Protein AF-A0A381WZ68-F1 (afdb_monomer_lite)

Sequence (93 aa):
KGKNRPNMFVNELRLYMEYMAEEVERVRLKLSNQTHEYFDGYKLNLLNGIEYYREQADNLVAKGRESFLSQLDTLAAEIDAMVLPAPPVLEPA

Radius of gyration: 16.35 Å; chains: 1; bounding box: 49×19×44 Å

Secondary structure (DSSP, 8-state):
--TTHHHHHHHHHHHHHHHHHHHHHHHHTTS----HHHHHHHHHHHHHHHHHHHHHGGGS-HHHHHHHHHHHHHHHHHHHH--PPPPP-----

Organism: NCBI:txid408172

pLDDT: mean 88.43, std 12.0, range [41.25, 97.25]

Foldseek 3Di:
DPPCVLVVLLVVLVVLVVVLLVQQVCVVVVNDDDFL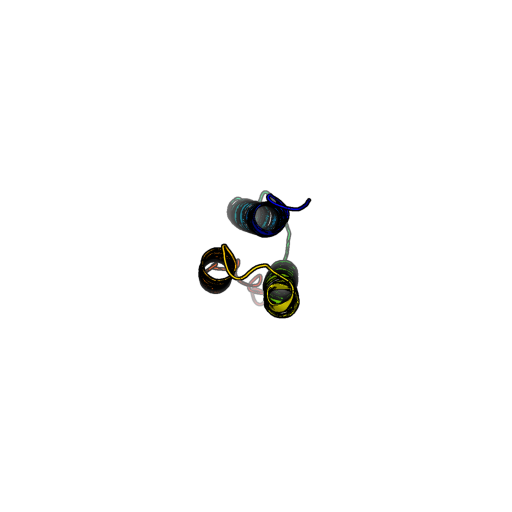VNSVVSLVVSLVSLVVVLVVLVVDDPVCSVVSNVSSVVSNVVSVPDDHDDGPPPDDD

Structure (mmCIF, N/CA/C/O backbone):
data_AF-A0A381WZ68-F1
#
_entry.id   AF-A0A381WZ68-F1
#
loop_
_atom_site.group_PDB
_atom_site.id
_atom_site.type_symbol
_atom_site.label_atom_id
_atom_site.label_alt_id
_atom_site.label_comp_id
_atom_site.label_asym_id
_atom_site.label_entity_id
_atom_site.label_seq_id
_atom_site.pdbx_PDB_ins_code
_atom_site.Cartn_x
_atom_site.Cartn_y
_atom_site.Cartn_z
_atom_site.occupancy
_atom_site.B_iso_or_equiv
_atom_site.auth_seq_id
_atom_site.auth_comp_id
_atom_site.auth_asym_id
_atom_site.auth_atom_id
_atom_site.pdbx_PDB_model_num
ATOM 1 N N . LYS A 1 1 ? 20.916 9.967 -14.863 1.00 41.25 1 LYS A N 1
ATOM 2 C CA . LYS A 1 1 ? 19.738 9.265 -15.438 1.00 41.25 1 LYS A CA 1
ATOM 3 C C . LYS A 1 1 ? 19.220 8.196 -14.462 1.00 41.25 1 LYS A C 1
ATOM 5 O O . LYS A 1 1 ? 19.899 7.200 -14.260 1.00 41.25 1 LYS A O 1
ATOM 10 N N . GLY A 1 2 ? 18.064 8.462 -13.842 1.00 53.97 2 GLY A N 1
ATOM 11 C CA . GLY A 1 2 ? 16.954 7.574 -13.424 1.00 53.97 2 GLY A CA 1
ATOM 12 C C . GLY A 1 2 ? 17.094 6.151 -12.851 1.00 53.97 2 GLY A C 1
ATOM 13 O O . GLY A 1 2 ? 16.044 5.604 -12.538 1.00 53.97 2 GLY A O 1
ATOM 14 N N . LYS A 1 3 ? 18.275 5.533 -12.692 1.00 55.31 3 LYS A N 1
ATOM 15 C CA . LYS A 1 3 ? 18.391 4.091 -12.352 1.00 55.31 3 LYS A CA 1
ATOM 16 C C . LYS A 1 3 ? 17.655 3.639 -11.074 1.00 55.31 3 LYS A C 1
ATOM 18 O O . LYS A 1 3 ? 17.303 2.473 -10.991 1.00 55.31 3 LYS A O 1
ATOM 23 N N . ASN A 1 4 ? 17.381 4.546 -10.133 1.00 69.00 4 ASN A N 1
ATOM 24 C CA . ASN A 1 4 ? 16.733 4.221 -8.856 1.00 69.00 4 ASN A CA 1
ATOM 25 C C . ASN A 1 4 ? 15.243 4.591 -8.785 1.00 69.00 4 ASN A C 1
ATOM 27 O O . ASN A 1 4 ? 14.614 4.303 -7.775 1.00 69.00 4 ASN A O 1
ATOM 31 N N . ARG A 1 5 ? 14.668 5.239 -9.811 1.00 74.19 5 ARG A N 1
ATOM 32 C CA . ARG A 1 5 ? 13.279 5.732 -9.740 1.00 74.19 5 ARG A CA 1
ATOM 33 C C . ARG A 1 5 ? 12.234 4.621 -9.558 1.00 74.19 5 ARG A C 1
ATOM 35 O O . ARG A 1 5 ? 11.414 4.783 -8.665 1.00 74.19 5 ARG A O 1
ATOM 42 N N . PRO A 1 6 ? 12.277 3.499 -10.306 1.00 78.81 6 PRO A N 1
ATOM 43 C CA . PRO A 1 6 ? 11.327 2.402 -10.100 1.00 78.81 6 PRO A CA 1
ATOM 44 C C . PRO A 1 6 ? 11.381 1.855 -8.669 1.00 78.81 6 PRO A C 1
ATOM 46 O O . PRO A 1 6 ? 10.359 1.708 -8.013 1.00 78.81 6 PRO A O 1
ATOM 49 N N . ASN A 1 7 ? 12.592 1.661 -8.142 1.00 82.8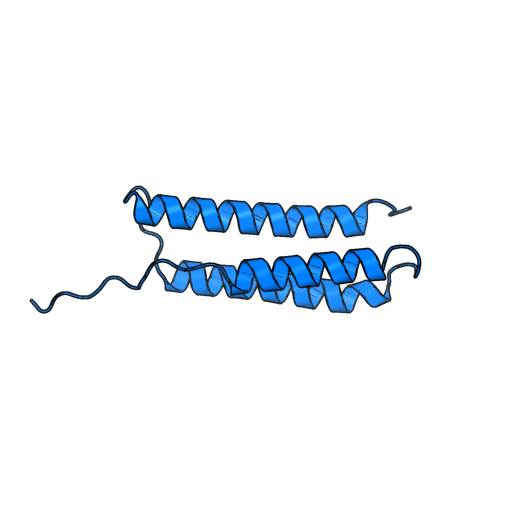1 7 ASN A N 1
ATOM 50 C CA . ASN A 1 7 ? 12.786 1.187 -6.773 1.00 82.81 7 ASN A CA 1
ATOM 51 C C . ASN A 1 7 ? 12.281 2.200 -5.736 1.00 82.81 7 ASN A C 1
ATOM 53 O O . ASN A 1 7 ? 11.731 1.806 -4.718 1.00 82.81 7 ASN A O 1
ATOM 57 N N . MET A 1 8 ? 12.447 3.500 -5.992 1.00 86.81 8 MET A N 1
ATOM 58 C CA . MET A 1 8 ? 11.948 4.554 -5.109 1.00 86.81 8 MET A CA 1
ATOM 59 C C . MET A 1 8 ? 10.418 4.528 -5.004 1.00 86.81 8 MET A C 1
ATOM 61 O O . MET A 1 8 ? 9.910 4.618 -3.895 1.00 86.81 8 MET A O 1
ATOM 65 N N . PHE A 1 9 ? 9.699 4.339 -6.117 1.00 88.00 9 PHE A N 1
ATOM 66 C CA . PHE A 1 9 ? 8.232 4.249 -6.105 1.00 88.00 9 PHE A CA 1
ATOM 67 C C . PHE A 1 9 ? 7.731 3.017 -5.349 1.00 88.00 9 PHE A C 1
ATOM 69 O O . PHE A 1 9 ? 6.848 3.126 -4.507 1.00 88.00 9 PHE A O 1
ATOM 76 N N . VAL A 1 10 ? 8.339 1.851 -5.594 1.00 91.25 10 VAL A N 1
ATOM 77 C CA . VAL A 1 10 ? 8.009 0.625 -4.846 1.00 91.25 10 VAL A CA 1
ATOM 78 C C . VAL A 1 10 ? 8.263 0.817 -3.349 1.00 91.25 10 VAL A C 1
ATOM 80 O O . VAL A 1 10 ? 7.459 0.385 -2.529 1.00 91.25 10 VAL A O 1
ATOM 83 N N . ASN A 1 11 ? 9.363 1.478 -2.980 1.00 93.44 11 ASN A N 1
ATOM 84 C CA . ASN A 1 11 ? 9.681 1.744 -1.579 1.00 93.44 11 ASN A CA 1
ATOM 85 C C . ASN A 1 11 ? 8.687 2.714 -0.923 1.00 93.44 11 ASN A C 1
ATOM 87 O O . ASN A 1 11 ? 8.364 2.535 0.244 1.00 93.44 11 ASN A O 1
ATOM 91 N N . GLU A 1 12 ? 8.199 3.716 -1.654 1.00 93.94 12 GLU A N 1
ATOM 92 C CA . GLU A 1 12 ? 7.176 4.645 -1.163 1.00 93.94 12 GLU A CA 1
ATOM 93 C C . GLU A 1 12 ? 5.840 3.929 -0.919 1.00 93.94 12 GLU A C 1
ATOM 95 O O . GLU A 1 12 ? 5.259 4.063 0.155 1.00 93.94 12 GLU A O 1
ATOM 100 N N . LEU A 1 13 ? 5.404 3.081 -1.857 1.00 95.00 13 LEU A N 1
ATOM 101 C CA . LEU A 1 13 ? 4.212 2.249 -1.671 1.00 95.00 13 LEU A CA 1
ATOM 102 C C . LEU A 1 13 ? 4.356 1.279 -0.490 1.00 95.00 13 LEU A C 1
ATOM 104 O O . LEU A 1 13 ? 3.416 1.141 0.291 1.00 95.00 13 LEU A O 1
ATOM 108 N N . ARG A 1 14 ? 5.528 0.646 -0.323 1.00 95.31 14 ARG A N 1
ATOM 109 C CA . ARG A 1 14 ? 5.814 -0.191 0.857 1.00 95.31 14 ARG A CA 1
ATOM 110 C C . ARG A 1 14 ? 5.701 0.593 2.148 1.00 95.31 14 ARG A C 1
ATOM 112 O O . ARG A 1 14 ? 5.036 0.126 3.058 1.00 95.31 14 ARG A O 1
ATOM 119 N N . LEU A 1 15 ? 6.305 1.777 2.213 1.00 96.44 15 LEU A N 1
ATOM 120 C CA . LEU A 1 15 ? 6.258 2.613 3.408 1.00 96.44 15 LEU A CA 1
ATOM 121 C C . LEU A 1 15 ? 4.811 2.945 3.797 1.00 96.44 15 LEU A C 1
ATOM 123 O O . LEU A 1 15 ? 4.449 2.878 4.969 1.00 96.44 15 LEU A O 1
ATOM 127 N N . TYR A 1 16 ? 3.969 3.280 2.819 1.00 96.56 16 TYR A N 1
ATOM 128 C CA . TYR A 1 16 ? 2.559 3.559 3.079 1.00 96.56 16 TYR A CA 1
ATOM 129 C C . TYR A 1 16 ? 1.763 2.307 3.467 1.00 96.56 16 TYR A C 1
ATOM 131 O O . TYR A 1 16 ? 0.900 2.385 4.339 1.00 96.56 16 TYR A O 1
ATOM 139 N N . MET A 1 17 ? 2.068 1.147 2.884 1.00 95.38 17 MET A N 1
ATOM 140 C CA . MET A 1 17 ? 1.485 -0.133 3.297 1.00 95.38 17 MET A CA 1
ATOM 141 C C . MET A 1 17 ? 1.888 -0.510 4.733 1.00 95.38 17 MET A C 1
ATOM 143 O O . MET A 1 17 ? 1.037 -0.924 5.517 1.00 95.38 17 MET A O 1
ATOM 147 N N . GLU A 1 18 ? 3.162 -0.344 5.092 1.00 96.25 18 GLU A N 1
ATOM 148 C CA . GLU A 1 18 ? 3.684 -0.576 6.445 1.00 96.25 18 GLU A CA 1
ATOM 149 C C . GLU A 1 18 ? 2.989 0.341 7.455 1.00 96.25 18 GLU A C 1
ATOM 151 O O . GLU A 1 18 ? 2.454 -0.139 8.454 1.00 96.25 18 GLU A O 1
ATOM 156 N N . TYR A 1 19 ? 2.887 1.638 7.147 1.00 97.00 19 TYR A N 1
ATOM 157 C CA . TYR A 1 19 ? 2.143 2.589 7.972 1.00 97.00 19 TYR A CA 1
ATOM 158 C C . TYR A 1 19 ? 0.674 2.181 8.140 1.00 97.00 19 TYR A C 1
ATOM 160 O O . TYR A 1 19 ? 0.134 2.226 9.244 1.00 97.00 19 TYR A O 1
ATOM 168 N N . MET A 1 20 ? 0.016 1.750 7.062 1.00 95.56 20 MET A N 1
ATOM 169 C CA . MET A 1 20 ? -1.366 1.281 7.130 1.00 95.56 20 MET A CA 1
ATOM 170 C C . MET A 1 20 ? -1.504 0.068 8.059 1.00 95.56 20 MET A C 1
ATOM 172 O O . MET A 1 20 ? -2.419 0.037 8.882 1.00 95.56 20 MET A O 1
ATOM 176 N N . ALA A 1 21 ? -0.589 -0.900 7.974 1.00 94.56 21 ALA A N 1
ATOM 177 C CA . ALA A 1 21 ? -0.582 -2.071 8.847 1.00 94.56 21 ALA A CA 1
ATOM 178 C C . ALA A 1 21 ? -0.375 -1.692 10.326 1.00 94.56 21 ALA A C 1
ATOM 180 O O . ALA A 1 21 ? -1.085 -2.194 11.200 1.00 94.56 21 ALA A O 1
ATOM 181 N N . GLU A 1 22 ? 0.544 -0.767 10.610 1.00 96.81 22 GLU A N 1
ATOM 182 C CA . GLU A 1 22 ? 0.758 -0.233 11.960 1.00 96.81 22 GLU A CA 1
ATOM 183 C C . GLU A 1 22 ? -0.494 0.471 12.501 1.00 96.81 22 GLU A C 1
ATOM 185 O O . GLU A 1 22 ? -0.883 0.264 13.654 1.00 96.81 22 GLU A O 1
ATOM 190 N N . GLU A 1 23 ? -1.173 1.264 11.671 1.00 96.81 23 GLU A N 1
ATOM 191 C CA . GLU A 1 23 ? -2.413 1.938 12.053 1.00 96.81 23 GLU A CA 1
ATOM 192 C C . GLU A 1 23 ? -3.547 0.943 12.350 1.00 96.81 23 GLU A C 1
ATOM 194 O O . GLU A 1 23 ? -4.297 1.147 13.312 1.00 96.81 23 GLU A O 1
ATOM 199 N N . VAL A 1 24 ? -3.650 -0.158 11.595 1.00 95.06 24 VAL A N 1
ATOM 200 C CA . VAL A 1 24 ? -4.596 -1.252 11.886 1.00 95.06 24 VAL A CA 1
ATOM 201 C C . VAL A 1 24 ? -4.313 -1.860 13.261 1.00 95.06 24 VAL A C 1
ATOM 203 O O . VAL A 1 24 ? -5.236 -2.035 14.064 1.00 95.06 24 VAL A O 1
ATOM 206 N N . GLU A 1 25 ? -3.049 -2.142 13.576 1.00 95.44 25 GLU A N 1
ATOM 207 C CA . GLU A 1 25 ? -2.665 -2.674 14.887 1.00 95.44 25 GLU A CA 1
ATOM 208 C C . GLU A 1 25 ? -2.932 -1.668 16.015 1.00 95.44 25 GLU A C 1
ATOM 210 O O . GLU A 1 25 ? -3.423 -2.042 17.084 1.00 95.44 25 GLU A O 1
ATOM 215 N N . ARG A 1 26 ? -2.736 -0.366 15.781 1.00 96.50 26 ARG A N 1
ATOM 216 C CA . ARG A 1 26 ? -3.116 0.665 16.757 1.00 96.50 26 ARG A CA 1
ATOM 217 C C . ARG A 1 26 ? -4.617 0.699 17.030 1.00 96.50 26 ARG A C 1
ATOM 219 O O . ARG A 1 26 ? -4.999 0.913 18.181 1.00 96.50 26 ARG A O 1
ATOM 226 N N . VAL A 1 27 ? -5.469 0.478 16.028 1.00 94.50 27 VAL A N 1
ATOM 227 C CA . VAL A 1 27 ? -6.921 0.337 16.249 1.00 94.50 27 VAL A CA 1
ATOM 228 C C . VAL A 1 27 ? -7.219 -0.904 17.093 1.00 94.50 27 VAL A C 1
ATOM 230 O O . VAL A 1 27 ? -7.961 -0.811 18.072 1.00 94.50 27 VAL A O 1
ATOM 233 N N . ARG A 1 28 ? -6.583 -2.046 16.799 1.00 91.06 28 ARG A N 1
ATOM 234 C CA . ARG A 1 28 ? -6.739 -3.289 17.585 1.00 91.06 28 ARG A CA 1
ATOM 235 C C . ARG A 1 28 ? -6.331 -3.118 19.048 1.00 91.06 28 ARG A C 1
ATOM 237 O O . ARG A 1 28 ? -7.011 -3.615 19.943 1.00 91.06 28 ARG A O 1
ATOM 244 N N . LEU A 1 29 ? -5.262 -2.364 19.295 1.00 94.69 29 LEU A N 1
ATOM 245 C CA . LEU A 1 29 ? -4.772 -2.025 20.632 1.00 94.69 29 LEU A CA 1
ATOM 246 C C . LEU A 1 29 ? -5.567 -0.898 21.316 1.00 94.69 29 LEU A C 1
ATOM 248 O O . LEU A 1 29 ? -5.212 -0.500 22.425 1.00 94.69 29 LEU A O 1
ATOM 252 N N . LYS A 1 30 ? -6.633 -0.378 20.687 1.00 93.44 30 LYS A N 1
ATOM 253 C CA . LYS A 1 30 ? -7.430 0.767 21.171 1.00 93.44 30 LYS A CA 1
ATOM 254 C C . LYS A 1 30 ? -6.600 2.041 21.387 1.00 93.44 30 LYS A C 1
ATOM 256 O O . LYS A 1 30 ? -6.926 2.876 22.226 1.00 93.44 30 LYS A O 1
ATOM 261 N N . LEU A 1 31 ? -5.516 2.186 20.628 1.00 95.19 31 LEU A N 1
ATOM 262 C CA . LEU A 1 31 ? -4.641 3.360 20.617 1.00 95.19 31 LEU A CA 1
ATOM 263 C C . LEU A 1 31 ? -5.018 4.352 19.512 1.00 95.19 31 LEU A C 1
ATOM 265 O O . LEU A 1 31 ? -4.489 5.462 19.493 1.00 95.19 31 LEU A O 1
ATOM 269 N N . SER A 1 32 ? -5.888 3.951 18.584 1.00 94.06 32 SER A N 1
ATOM 270 C CA . SER A 1 32 ? -6.382 4.745 17.460 1.00 94.06 32 SER A CA 1
ATOM 271 C C . SER A 1 32 ? -7.891 4.569 17.302 1.00 94.06 32 SER A C 1
ATOM 273 O O . SER A 1 32 ? -8.416 3.495 17.582 1.00 94.06 32 SER A O 1
ATOM 275 N N . ASN A 1 33 ? -8.558 5.613 16.806 1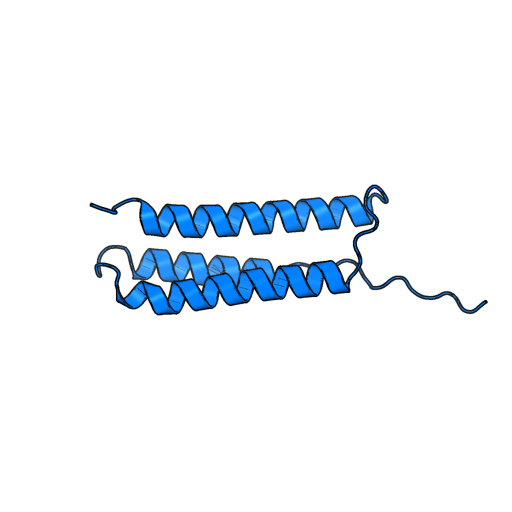.00 93.94 33 ASN A N 1
ATOM 276 C CA . ASN A 1 33 ? -10.001 5.636 16.535 1.00 93.94 33 ASN A CA 1
ATOM 277 C C . ASN A 1 33 ? -10.307 5.673 15.027 1.00 93.94 33 ASN A C 1
ATOM 279 O O . ASN A 1 33 ? -11.406 6.065 14.639 1.00 93.94 33 ASN A O 1
ATOM 283 N N . GLN A 1 34 ? -9.328 5.343 14.175 1.00 95.56 34 GLN A N 1
ATOM 284 C CA . GLN A 1 34 ? -9.553 5.287 12.731 1.00 95.56 34 GLN A CA 1
ATOM 285 C C . GLN A 1 34 ? -10.627 4.252 12.398 1.00 95.56 34 GLN A C 1
ATOM 287 O O . GLN A 1 34 ? -10.672 3.172 12.991 1.00 95.56 34 GLN A O 1
ATOM 292 N N . THR A 1 35 ? -11.503 4.603 11.462 1.00 94.06 35 THR A N 1
ATOM 293 C CA . THR A 1 35 ? -12.666 3.785 11.116 1.00 94.06 35 THR A CA 1
ATOM 294 C C . THR A 1 35 ? -12.348 2.804 9.995 1.00 94.06 35 THR A C 1
ATOM 296 O O . THR A 1 35 ? -11.327 2.916 9.319 1.00 94.06 35 THR A O 1
ATOM 299 N N . HIS A 1 36 ? -13.247 1.848 9.770 1.00 93.00 36 HIS A N 1
ATOM 300 C CA . HIS A 1 36 ? -13.156 0.935 8.634 1.00 93.00 36 HIS A CA 1
ATOM 301 C C . HIS A 1 36 ? -13.074 1.697 7.300 1.00 93.00 36 HIS A C 1
ATOM 303 O O . HIS A 1 36 ? -12.199 1.419 6.487 1.00 93.00 36 HIS A O 1
ATOM 309 N N . GLU A 1 37 ? -13.902 2.731 7.126 1.00 94.81 37 GLU A N 1
ATOM 310 C CA . GLU A 1 37 ? -13.971 3.547 5.907 1.00 94.81 37 GLU A CA 1
ATOM 311 C C . GLU A 1 37 ? -12.667 4.308 5.639 1.00 94.81 37 GLU A C 1
ATOM 313 O O . GLU A 1 37 ? -12.280 4.492 4.483 1.00 94.81 37 GLU A O 1
ATOM 318 N N . TYR A 1 38 ? -11.964 4.735 6.697 1.00 96.25 38 TYR A N 1
ATOM 319 C CA . TYR A 1 38 ? -10.628 5.315 6.562 1.00 96.25 38 TYR A CA 1
ATOM 320 C C . TYR A 1 38 ? -9.668 4.313 5.914 1.00 96.25 38 TYR A C 1
ATOM 322 O O . TYR A 1 38 ? -8.977 4.660 4.955 1.00 96.25 38 TYR A O 1
ATOM 330 N N . PHE A 1 39 ? -9.643 3.069 6.402 1.00 96.38 39 PHE A N 1
ATOM 331 C CA . PHE A 1 39 ? -8.759 2.039 5.859 1.00 96.38 39 PHE A CA 1
ATOM 332 C C . PHE A 1 39 ? -9.179 1.574 4.467 1.00 96.38 39 PHE A C 1
ATOM 334 O O . PHE A 1 39 ? -8.301 1.342 3.641 1.00 96.38 39 PHE A O 1
ATOM 341 N N . ASP A 1 40 ? -10.476 1.495 4.172 1.00 95.62 40 ASP 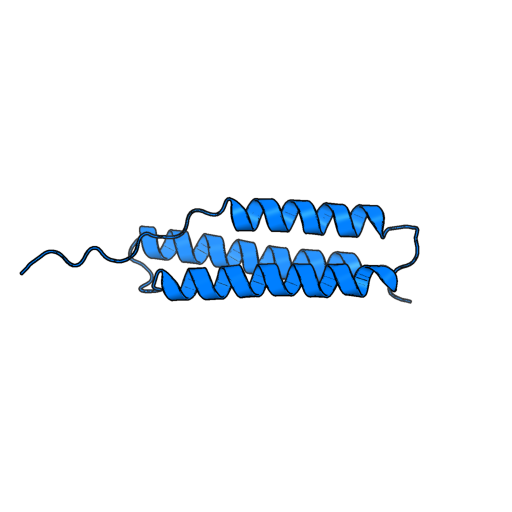A N 1
ATOM 342 C CA . ASP A 1 40 ? -10.967 1.207 2.819 1.00 95.62 40 ASP A CA 1
ATOM 343 C C . ASP A 1 40 ? -10.493 2.266 1.821 1.00 95.62 40 ASP A C 1
ATOM 345 O O . ASP A 1 40 ? -9.939 1.940 0.769 1.00 95.62 40 ASP A O 1
ATOM 349 N N . GLY A 1 41 ? -10.650 3.547 2.167 1.00 97.12 41 GLY A N 1
ATOM 350 C CA . GLY A 1 41 ? -10.160 4.650 1.345 1.00 97.12 41 GLY A CA 1
ATOM 351 C C . GLY A 1 41 ? -8.639 4.618 1.189 1.00 97.12 41 GLY A C 1
ATOM 352 O O . GLY A 1 41 ? -8.123 4.810 0.088 1.00 97.12 41 GLY A O 1
ATOM 353 N N . TYR A 1 42 ? -7.912 4.323 2.270 1.00 97.25 42 TYR A N 1
ATOM 354 C CA . TYR A 1 42 ? -6.456 4.183 2.240 1.00 97.25 42 TYR A CA 1
ATOM 355 C C . TYR A 1 42 ? -6.022 3.042 1.309 1.00 97.25 42 TYR A C 1
ATOM 357 O O . TYR A 1 42 ? -5.172 3.243 0.439 1.00 97.25 42 TYR A O 1
ATOM 365 N N . LYS A 1 43 ? -6.645 1.866 1.442 1.00 96.62 43 LYS A N 1
ATOM 366 C CA . LYS A 1 43 ? -6.403 0.689 0.601 1.00 96.62 43 LYS A CA 1
ATOM 367 C C . LYS A 1 43 ? -6.642 1.007 -0.869 1.00 96.62 43 LYS A C 1
ATOM 369 O O . LYS A 1 43 ? -5.777 0.750 -1.704 1.00 96.62 43 LYS A O 1
ATOM 374 N N . LEU A 1 44 ? -7.786 1.615 -1.177 1.00 97.19 44 LEU A N 1
ATOM 375 C CA . LEU A 1 44 ? -8.133 2.023 -2.535 1.00 97.19 44 LEU A CA 1
ATOM 376 C C . LEU A 1 44 ? -7.099 2.999 -3.111 1.00 97.19 44 LEU A C 1
ATOM 378 O O . LEU A 1 44 ? -6.696 2.858 -4.262 1.00 97.19 44 LEU A O 1
ATOM 382 N N . ASN A 1 45 ? -6.617 3.954 -2.313 1.00 97.06 45 ASN A N 1
ATOM 383 C CA . ASN A 1 45 ? -5.584 4.893 -2.748 1.00 97.06 45 ASN A CA 1
ATOM 384 C C . ASN A 1 45 ? -4.250 4.202 -3.065 1.00 97.06 45 ASN A C 1
ATOM 386 O O . ASN A 1 45 ? -3.618 4.552 -4.062 1.00 97.06 45 ASN A O 1
ATOM 390 N N . LEU A 1 46 ? -3.834 3.213 -2.267 1.00 96.81 46 LEU A N 1
ATOM 391 C CA . LEU A 1 46 ? -2.629 2.426 -2.552 1.00 96.81 46 LEU A CA 1
ATOM 392 C C . LEU A 1 46 ? -2.760 1.642 -3.861 1.00 96.81 46 LEU A C 1
ATOM 394 O O . LEU A 1 46 ? -1.855 1.689 -4.695 1.00 96.81 46 LEU A O 1
ATOM 398 N N . LEU A 1 47 ? -3.896 0.968 -4.062 1.00 97.19 47 LEU A N 1
ATOM 399 C CA . LEU A 1 47 ? -4.174 0.211 -5.285 1.00 97.19 47 LEU A CA 1
ATOM 400 C C . LEU A 1 47 ? -4.210 1.129 -6.514 1.00 97.19 47 LEU A C 1
ATOM 402 O O . LEU A 1 47 ? -3.577 0.829 -7.523 1.00 97.19 47 LEU A O 1
ATOM 406 N N . ASN A 1 48 ? -4.845 2.298 -6.410 1.00 96.94 48 ASN A N 1
ATOM 407 C CA . ASN A 1 48 ? -4.834 3.303 -7.477 1.00 96.94 48 ASN A CA 1
ATOM 408 C C . ASN A 1 48 ? -3.414 3.806 -7.784 1.00 96.94 48 ASN A C 1
ATOM 410 O O . ASN A 1 48 ? -3.070 4.025 -8.946 1.00 96.94 48 ASN A O 1
ATOM 414 N N . GLY A 1 49 ? -2.573 3.973 -6.759 1.00 95.06 49 GLY A N 1
ATOM 415 C CA . GLY A 1 49 ? -1.160 4.304 -6.933 1.00 95.06 49 GLY A CA 1
ATOM 416 C C . GLY A 1 49 ? -0.402 3.219 -7.700 1.00 95.06 49 GLY A C 1
ATOM 417 O O . GLY A 1 49 ? 0.370 3.533 -8.607 1.00 95.06 49 GLY A O 1
ATOM 418 N N . ILE A 1 50 ? -0.655 1.945 -7.387 1.00 95.81 50 ILE A N 1
ATOM 419 C CA . ILE A 1 50 ? -0.084 0.802 -8.113 1.00 95.81 50 ILE A CA 1
ATOM 420 C C . ILE A 1 50 ? -0.501 0.819 -9.584 1.00 95.81 50 ILE A C 1
ATOM 422 O O . ILE A 1 50 ? 0.374 0.716 -10.446 1.00 95.81 50 ILE A O 1
ATOM 426 N N . GLU A 1 51 ? -1.791 0.995 -9.881 1.00 95.81 51 GLU A N 1
ATOM 427 C CA . GLU A 1 51 ? -2.280 1.067 -11.265 1.00 95.81 51 GLU A CA 1
ATOM 428 C C . GLU A 1 51 ? -1.626 2.210 -12.038 1.00 95.81 51 GLU A C 1
ATOM 430 O O . GLU A 1 51 ? -1.088 2.004 -13.126 1.00 95.81 51 GLU A O 1
ATOM 435 N N . TYR A 1 52 ? -1.551 3.395 -11.433 1.00 93.81 52 TYR A N 1
ATOM 436 C CA . TYR A 1 52 ? -0.855 4.527 -12.033 1.00 93.81 52 TYR A CA 1
ATOM 437 C C . TYR A 1 52 ? 0.609 4.191 -12.365 1.00 93.81 52 TYR A C 1
ATOM 439 O O . TYR A 1 52 ? 1.102 4.496 -13.451 1.00 93.81 52 TYR A O 1
ATOM 447 N N . TYR A 1 53 ? 1.334 3.520 -11.467 1.00 92.44 53 TYR A N 1
ATOM 448 C CA . TYR A 1 53 ? 2.715 3.125 -11.749 1.00 92.44 53 TYR A CA 1
ATOM 449 C C . TYR A 1 53 ? 2.837 1.997 -12.779 1.00 92.44 53 TYR A C 1
ATOM 451 O O . TYR A 1 53 ? 3.837 1.974 -13.505 1.00 92.44 53 TYR A O 1
ATOM 459 N N . ARG A 1 54 ? 1.848 1.098 -12.885 1.00 92.75 54 ARG A N 1
ATOM 460 C CA . ARG A 1 54 ? 1.775 0.092 -13.958 1.00 92.75 54 ARG A CA 1
ATOM 461 C C . ARG A 1 54 ? 1.665 0.768 -15.321 1.00 92.75 54 ARG A C 1
ATOM 463 O O . ARG A 1 54 ? 2.454 0.442 -16.205 1.00 92.75 54 ARG A O 1
ATOM 470 N N . GLU A 1 55 ? 0.790 1.761 -15.469 1.00 91.31 55 GLU A N 1
ATOM 471 C CA . GLU A 1 55 ? 0.661 2.545 -16.708 1.00 91.31 55 GLU A CA 1
ATOM 472 C C . GLU A 1 55 ? 1.975 3.258 -17.064 1.00 91.31 55 GLU A C 1
ATOM 474 O O . GLU A 1 55 ? 2.428 3.260 -18.210 1.00 91.31 55 GLU A O 1
ATOM 479 N N . GLN A 1 56 ? 2.664 3.799 -16.058 1.00 86.69 56 GLN A N 1
ATOM 480 C CA . GLN A 1 56 ? 3.936 4.491 -16.260 1.00 86.69 56 GLN A CA 1
ATOM 481 C C . GLN A 1 56 ? 5.116 3.543 -16.540 1.00 86.69 56 GLN A C 1
ATOM 483 O O . GLN A 1 56 ? 6.171 4.005 -16.995 1.00 86.69 56 GLN A O 1
ATOM 488 N N . ALA A 1 57 ? 4.967 2.233 -16.307 1.00 86.44 57 ALA A N 1
ATOM 489 C CA . ALA A 1 57 ? 6.013 1.237 -16.540 1.00 86.44 57 ALA A CA 1
ATOM 490 C C . ALA A 1 57 ? 6.368 1.081 -18.027 1.00 86.44 57 ALA A C 1
ATOM 492 O O . ALA A 1 57 ? 7.485 0.668 -18.345 1.00 86.44 57 ALA A O 1
ATOM 493 N N . ASP A 1 58 ? 5.465 1.453 -18.935 1.00 80.44 58 ASP A N 1
ATOM 494 C CA . ASP A 1 58 ? 5.707 1.460 -20.384 1.00 80.44 58 ASP A CA 1
ATOM 495 C C . ASP A 1 58 ? 6.809 2.445 -20.792 1.00 80.44 58 ASP A C 1
ATOM 497 O O . ASP A 1 58 ? 7.509 2.239 -21.783 1.00 80.44 58 ASP A O 1
ATOM 501 N N . ASN A 1 59 ? 7.044 3.472 -19.970 1.00 80.56 59 ASN A N 1
ATOM 502 C CA . ASN A 1 59 ? 8.114 4.446 -20.168 1.00 80.56 59 ASN A CA 1
ATOM 503 C C . ASN A 1 59 ? 9.475 3.977 -19.613 1.00 80.56 59 ASN A C 1
ATOM 505 O O . ASN A 1 59 ? 10.477 4.695 -19.727 1.00 80.56 59 ASN A O 1
ATOM 509 N N . LEU A 1 60 ? 9.541 2.800 -18.980 1.00 77.56 60 LEU A N 1
ATOM 510 C CA . LEU A 1 60 ? 10.779 2.245 -18.438 1.00 77.56 60 LEU A CA 1
ATOM 511 C C . LEU A 1 60 ? 11.565 1.476 -19.500 1.00 77.56 60 LEU A C 1
ATOM 513 O O . LEU A 1 60 ? 11.025 0.818 -20.385 1.00 77.56 60 LEU A O 1
ATOM 517 N N . VAL A 1 61 ? 12.893 1.505 -19.369 1.00 76.94 61 VAL A N 1
ATOM 518 C CA . VAL A 1 61 ? 13.766 0.636 -20.165 1.00 76.94 61 VAL A CA 1
ATOM 519 C C . VAL A 1 61 ? 13.438 -0.834 -19.879 1.00 76.94 61 VAL A C 1
ATOM 521 O O . VAL A 1 61 ? 13.242 -1.210 -18.725 1.00 76.94 61 VAL A O 1
ATOM 524 N N . ALA A 1 62 ? 13.436 -1.677 -20.919 1.00 77.19 62 ALA A N 1
ATOM 525 C CA . ALA A 1 62 ? 13.090 -3.101 -20.805 1.00 77.19 62 ALA A CA 1
ATOM 526 C C . ALA A 1 62 ? 13.860 -3.810 -19.674 1.00 77.19 62 ALA A C 1
ATOM 528 O O . ALA A 1 62 ? 13.299 -4.592 -18.908 1.00 77.19 62 ALA A O 1
ATOM 529 N N . LYS A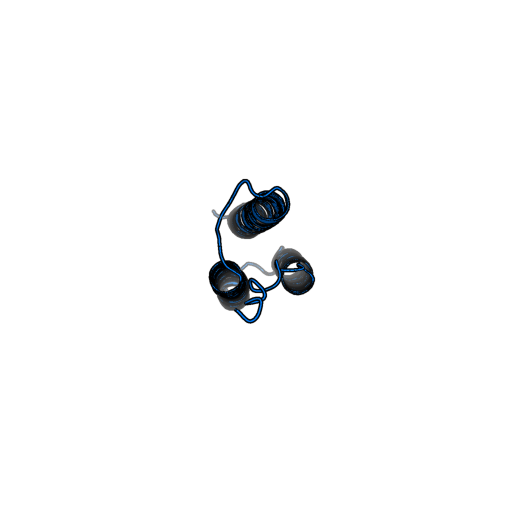 1 63 ? 15.142 -3.457 -19.503 1.00 75.94 63 LYS A N 1
ATOM 530 C CA . LYS A 1 63 ? 15.968 -3.922 -18.387 1.00 75.94 63 LYS A CA 1
ATOM 531 C C . LYS A 1 63 ? 15.496 -3.299 -17.066 1.00 75.94 63 LYS A C 1
ATOM 533 O O . LYS A 1 63 ? 15.906 -2.193 -16.722 1.00 75.94 63 LYS A O 1
ATOM 538 N N . GLY A 1 64 ? 14.689 -4.046 -16.318 1.00 80.94 64 GLY A N 1
ATOM 539 C CA . GLY A 1 64 ? 14.159 -3.656 -15.007 1.00 80.94 64 GLY A CA 1
ATOM 540 C C . GLY A 1 64 ? 12.646 -3.437 -14.984 1.00 80.94 64 GLY A C 1
ATOM 541 O O . GLY A 1 64 ? 12.083 -3.389 -13.895 1.00 80.94 64 GLY A O 1
ATOM 542 N N . ARG A 1 65 ? 11.982 -3.377 -16.149 1.00 88.31 65 ARG A N 1
ATOM 543 C CA . ARG A 1 65 ? 10.516 -3.271 -16.245 1.00 88.31 65 ARG A CA 1
ATOM 544 C C . ARG A 1 65 ? 9.819 -4.495 -15.653 1.00 88.31 65 ARG A C 1
ATOM 546 O O . ARG A 1 65 ? 8.947 -4.332 -14.816 1.00 88.31 65 ARG A O 1
ATOM 553 N N . GLU A 1 66 ? 10.247 -5.703 -16.018 1.00 89.50 66 GLU A N 1
ATOM 554 C CA . GLU A 1 66 ? 9.655 -6.949 -15.499 1.00 89.50 66 GLU A CA 1
ATOM 555 C C . GLU A 1 66 ? 9.780 -7.059 -13.975 1.00 89.50 66 GLU A C 1
ATOM 557 O O . GLU A 1 66 ? 8.804 -7.330 -13.287 1.00 89.50 66 GLU A O 1
ATOM 562 N N . SER A 1 67 ? 10.969 -6.779 -13.429 1.00 90.19 67 SER A N 1
ATOM 563 C CA . SER A 1 67 ? 11.188 -6.796 -11.978 1.00 90.19 67 SER A CA 1
ATOM 564 C C . SER A 1 67 ? 10.384 -5.714 -11.256 1.00 90.19 67 SER A C 1
ATOM 566 O O . SER A 1 67 ? 9.951 -5.937 -10.130 1.00 90.19 67 SER A O 1
ATOM 568 N N . PHE A 1 68 ? 10.185 -4.550 -11.875 1.00 91.75 68 PHE A N 1
ATOM 569 C CA . PHE A 1 68 ? 9.344 -3.494 -11.319 1.00 91.75 68 PHE A CA 1
ATOM 570 C C . PHE A 1 68 ? 7.865 -3.897 -11.309 1.00 91.75 68 PHE A C 1
ATOM 572 O O . PHE A 1 68 ? 7.235 -3.816 -10.262 1.00 91.75 68 PHE A O 1
ATOM 579 N N . LEU A 1 69 ? 7.341 -4.406 -12.429 1.00 93.56 69 LEU A N 1
ATOM 580 C CA . LEU A 1 69 ? 5.962 -4.897 -12.524 1.00 93.56 69 LEU A CA 1
ATOM 581 C C . LEU A 1 69 ? 5.702 -6.035 -11.532 1.00 93.56 69 LEU A C 1
ATOM 583 O O . LEU A 1 69 ? 4.742 -5.970 -10.778 1.00 93.56 69 LEU A O 1
ATOM 587 N N . SER A 1 70 ? 6.617 -7.002 -11.431 1.00 94.25 70 SER A N 1
ATOM 588 C CA . SER A 1 70 ? 6.507 -8.084 -10.448 1.00 94.25 70 SER A CA 1
ATOM 589 C C . SER A 1 70 ? 6.490 -7.572 -9.002 1.00 94.25 70 SER A C 1
ATOM 591 O O . SER A 1 70 ? 5.778 -8.129 -8.176 1.00 94.25 70 SER A O 1
ATOM 593 N N . GLN A 1 71 ? 7.234 -6.508 -8.678 1.00 95.00 71 GLN A N 1
ATOM 594 C CA . GLN A 1 71 ? 7.172 -5.896 -7.345 1.00 95.00 71 GLN A CA 1
ATOM 595 C C . GLN A 1 71 ? 5.831 -5.201 -7.086 1.00 95.00 71 GLN A C 1
ATOM 597 O O . GLN A 1 71 ? 5.329 -5.276 -5.968 1.00 95.00 71 GLN A O 1
ATOM 602 N N . LEU A 1 72 ? 5.254 -4.548 -8.098 1.00 95.81 72 LEU A N 1
ATOM 603 C CA . LEU A 1 72 ? 3.918 -3.958 -8.002 1.00 95.81 72 LEU A CA 1
ATOM 604 C C . LEU A 1 72 ? 2.838 -5.032 -7.816 1.00 95.81 72 LEU A C 1
ATOM 606 O O . LEU A 1 72 ? 1.943 -4.849 -6.998 1.00 95.81 72 LEU A O 1
ATOM 610 N N . ASP A 1 73 ? 2.950 -6.163 -8.516 1.00 96.25 73 ASP A N 1
ATOM 611 C CA . ASP A 1 73 ? 2.021 -7.291 -8.386 1.00 96.25 73 ASP A CA 1
ATOM 612 C C . ASP A 1 73 ? 2.060 -7.899 -6.980 1.00 96.25 73 ASP A C 1
ATOM 614 O O . ASP A 1 73 ? 1.011 -8.144 -6.383 1.00 96.25 73 ASP A O 1
ATOM 618 N N . THR A 1 74 ? 3.261 -8.087 -6.423 1.00 96.38 74 THR A N 1
ATOM 619 C CA . THR A 1 74 ? 3.427 -8.548 -5.038 1.00 96.38 74 THR A CA 1
ATOM 620 C C . THR A 1 74 ? 2.792 -7.573 -4.051 1.00 96.38 74 THR A C 1
ATOM 622 O O . THR A 1 74 ? 2.031 -8.003 -3.188 1.00 96.38 74 THR A O 1
ATOM 625 N N . LEU A 1 75 ? 3.045 -6.267 -4.198 1.00 95.75 75 LEU A N 1
ATOM 626 C CA . LEU A 1 75 ? 2.456 -5.258 -3.313 1.00 95.75 75 LEU A CA 1
ATOM 627 C C . LEU A 1 75 ? 0.931 -5.229 -3.398 1.00 95.75 75 LEU A C 1
ATOM 629 O O . LEU A 1 75 ? 0.270 -5.154 -2.368 1.00 95.75 75 LEU A O 1
ATOM 633 N N . ALA A 1 76 ? 0.366 -5.317 -4.604 1.00 96.88 76 ALA A N 1
ATOM 634 C CA . ALA A 1 76 ? -1.081 -5.365 -4.785 1.00 96.88 76 ALA A CA 1
ATOM 635 C C . ALA A 1 76 ? -1.689 -6.558 -4.037 1.00 96.88 76 ALA A C 1
ATOM 637 O O . ALA A 1 76 ? -2.655 -6.389 -3.298 1.00 96.88 76 ALA A O 1
ATOM 638 N N . ALA A 1 77 ? -1.079 -7.741 -4.159 1.00 96.94 77 ALA A N 1
ATOM 639 C CA . ALA A 1 77 ? -1.535 -8.939 -3.460 1.00 96.94 77 ALA A CA 1
ATOM 640 C C . ALA A 1 77 ? -1.434 -8.809 -1.928 1.00 96.94 77 ALA A C 1
ATOM 642 O O . ALA A 1 77 ? -2.340 -9.241 -1.215 1.00 96.94 77 ALA A O 1
ATOM 643 N N . GLU A 1 78 ? -0.361 -8.201 -1.416 1.00 95.56 78 GLU A N 1
ATOM 644 C CA . GLU A 1 78 ? -0.179 -7.939 0.019 1.00 95.56 78 GLU A CA 1
ATOM 645 C C . GLU A 1 78 ? -1.234 -6.958 0.557 1.00 95.56 78 GLU A C 1
ATOM 647 O O . GLU A 1 78 ? -1.856 -7.219 1.590 1.00 95.56 78 GLU A O 1
ATOM 652 N N . ILE A 1 79 ? -1.491 -5.867 -0.170 1.00 94.50 79 ILE A N 1
ATOM 653 C CA . ILE A 1 79 ? -2.527 -4.879 0.163 1.00 94.50 79 ILE A CA 1
ATOM 654 C C . ILE A 1 79 ? -3.918 -5.521 0.122 1.00 94.50 79 ILE A C 1
ATOM 656 O O . ILE A 1 79 ? -4.741 -5.296 1.016 1.00 94.50 79 ILE A O 1
ATOM 660 N N . ASP A 1 80 ? -4.194 -6.351 -0.883 1.00 93.88 80 ASP A N 1
ATOM 661 C CA . ASP A 1 80 ? -5.476 -7.037 -1.017 1.00 93.88 80 ASP A CA 1
ATOM 662 C C . ASP A 1 80 ? -5.733 -8.027 0.116 1.00 93.88 80 ASP A C 1
ATOM 664 O O . ASP A 1 80 ? -6.851 -8.068 0.640 1.00 93.88 80 ASP A O 1
ATOM 668 N N . ALA A 1 81 ? -4.700 -8.752 0.546 1.00 94.38 81 ALA A N 1
ATOM 669 C CA . ALA A 1 81 ? -4.763 -9.693 1.658 1.00 94.38 81 ALA A CA 1
ATOM 670 C C . ALA A 1 81 ? -4.840 -9.020 3.042 1.00 94.38 81 ALA A C 1
ATOM 672 O O . ALA A 1 81 ? -5.101 -9.704 4.037 1.00 94.38 81 ALA A O 1
ATOM 673 N N . MET A 1 82 ? -4.620 -7.704 3.137 1.00 91.31 82 MET A N 1
ATOM 674 C CA . MET A 1 82 ? -4.648 -6.993 4.412 1.00 91.31 82 MET A CA 1
ATOM 675 C C . MET A 1 82 ? -6.044 -7.043 5.047 1.00 91.31 82 MET A C 1
ATOM 677 O O . MET A 1 82 ? -7.045 -6.627 4.458 1.00 91.31 82 MET A O 1
ATOM 681 N N . VAL A 1 83 ? -6.097 -7.534 6.287 1.00 90.38 83 VAL A N 1
ATOM 682 C CA . VAL A 1 83 ? -7.332 -7.640 7.070 1.00 90.38 83 VAL A CA 1
ATOM 683 C C . VAL A 1 83 ? -7.599 -6.320 7.780 1.00 90.38 83 VAL A C 1
ATOM 685 O O . VAL A 1 83 ? -6.922 -5.978 8.752 1.00 90.38 83 VAL A O 1
ATOM 688 N N . LEU A 1 84 ? -8.615 -5.603 7.311 1.00 90.50 84 LEU A N 1
ATOM 689 C CA . LEU A 1 84 ? -9.031 -4.334 7.898 1.00 90.50 84 LEU A CA 1
ATOM 690 C C . LEU A 1 84 ? -9.768 -4.545 9.228 1.00 90.50 84 LEU A C 1
ATOM 692 O O . LEU A 1 84 ? -10.406 -5.586 9.424 1.00 90.50 84 LEU A O 1
ATOM 696 N N . PRO A 1 85 ? -9.699 -3.577 10.160 1.00 88.19 85 PRO A N 1
ATOM 697 C CA . PRO A 1 85 ? -10.497 -3.630 11.373 1.00 88.19 85 PRO A CA 1
ATOM 698 C C . PRO A 1 85 ? -11.980 -3.635 11.000 1.00 88.19 85 PRO A C 1
ATOM 700 O O . PRO A 1 85 ? -12.406 -2.911 10.100 1.00 88.19 85 PRO A O 1
ATOM 703 N N . ALA A 1 86 ? -12.761 -4.477 11.676 1.00 84.12 86 ALA A N 1
ATOM 704 C CA . ALA A 1 86 ? -14.196 -4.541 11.446 1.00 84.12 86 ALA A CA 1
ATOM 705 C C . ALA A 1 86 ? -14.847 -3.183 11.768 1.00 84.12 86 ALA A C 1
ATOM 707 O O . ALA A 1 86 ? -14.386 -2.497 12.690 1.00 84.12 86 ALA A O 1
ATOM 708 N N . PRO A 1 87 ? -15.925 -2.803 11.060 1.00 79.50 87 PRO A N 1
ATOM 709 C CA . PRO A 1 87 ? -16.737 -1.666 11.459 1.00 79.50 87 PRO A CA 1
ATOM 710 C C . PRO A 1 87 ? -17.167 -1.822 12.923 1.00 79.50 87 PRO A C 1
ATOM 712 O O . PRO A 1 87 ? -17.436 -2.951 13.356 1.00 79.50 87 PRO A O 1
ATOM 715 N N . PRO A 1 88 ? -17.245 -0.729 13.701 1.00 69.69 88 PRO A N 1
ATOM 716 C CA . PRO A 1 88 ? -17.775 -0.804 15.052 1.00 69.69 88 PRO A CA 1
ATOM 717 C C . PRO A 1 88 ? -19.190 -1.385 14.984 1.00 69.69 88 PRO A C 1
ATOM 719 O O . PRO A 1 88 ? -20.079 -0.819 14.349 1.00 69.69 88 PRO A O 1
ATOM 722 N N . VAL A 1 89 ? -19.387 -2.546 15.612 1.00 70.00 89 VAL A N 1
ATOM 723 C CA . VAL A 1 89 ? -20.716 -3.136 15.756 1.00 70.00 89 VAL A CA 1
ATOM 724 C C . VAL A 1 89 ? -21.508 -2.168 16.624 1.00 70.00 89 VAL A C 1
ATOM 726 O O . VAL A 1 89 ? -21.185 -1.982 17.796 1.00 70.00 89 VAL A O 1
ATOM 729 N N . LEU A 1 90 ? -22.504 -1.504 16.038 1.00 63.59 90 LEU A N 1
ATOM 730 C CA . LEU A 1 90 ? -23.486 -0.753 16.806 1.00 63.59 90 LEU A CA 1
ATOM 731 C C . LEU A 1 90 ? -24.240 -1.779 17.656 1.00 63.59 90 LEU A C 1
ATOM 733 O O . LEU A 1 90 ? -25.099 -2.495 17.140 1.00 63.59 90 LEU A O 1
ATOM 737 N N . GLU A 1 91 ? -23.873 -1.914 18.931 1.00 51.97 91 GLU A N 1
ATOM 738 C CA . GLU A 1 91 ? -24.685 -2.688 19.864 1.00 51.97 91 GLU A CA 1
ATOM 739 C C . GLU A 1 91 ? -26.081 -2.049 19.913 1.00 51.97 91 GLU A C 1
ATOM 741 O O . GLU A 1 91 ? -26.184 -0.822 20.038 1.00 51.97 91 GLU A O 1
ATOM 746 N N . PRO A 1 92 ? -27.162 -2.834 19.752 1.00 56.75 92 PRO A N 1
ATOM 747 C CA . PRO A 1 92 ? -28.502 -2.300 19.914 1.00 56.75 92 PRO A CA 1
ATOM 748 C C . PRO A 1 92 ? -28.656 -1.791 21.352 1.00 56.75 92 PRO A C 1
ATOM 750 O O . PRO A 1 92 ? -28.346 -2.509 22.302 1.00 56.75 92 PRO A O 1
ATOM 753 N N . ALA A 1 93 ?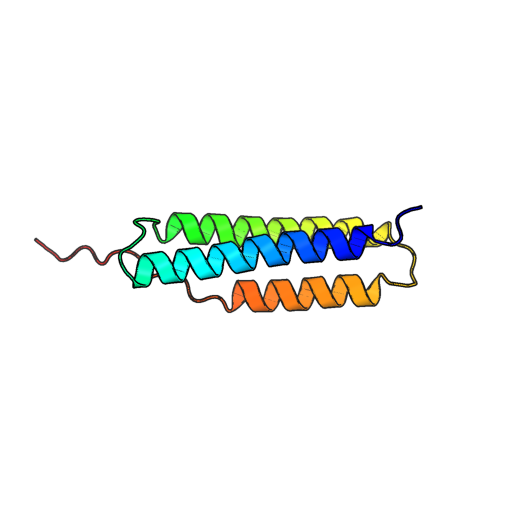 -29.085 -0.531 21.461 1.00 59.50 93 ALA A N 1
ATOM 754 C CA . ALA A 1 93 ? -29.359 0.168 22.715 1.00 59.50 93 ALA A CA 1
ATOM 755 C C . ALA A 1 93 ? -30.458 -0.507 23.550 1.00 59.50 93 ALA A C 1
ATOM 757 O O . ALA A 1 93 ? -31.374 -1.118 22.948 1.00 59.50 93 ALA A O 1
#